Protein AF-A0A1X0JCL2-F1 (afdb_monomer)

Radius of gyration: 20.87 Å; Cα contacts (8 Å, |Δi|>4): 54; chains: 1; bounding box: 41×54×43 Å

Organism: NCBI:txid1578165

Foldseek 3Di:
DQFLDPVCVLCVQVVVVCVPDPHQPDPVSNVVSSVVSVVVSVVVDDDDPCVVCVVVSVVVFDDHRRDTDPDPPVVDPDPDPPDPPPDDD

Solvent-accessible surface area (backbone atoms only — not comparable to full-atom values): 5730 Å² total; per-residue (Å²): 89,65,54,54,57,68,63,61,68,72,44,42,65,47,56,49,52,58,66,73,46,98,62,56,98,40,73,69,50,38,52,53,48,53,51,51,43,48,62,61,48,56,82,71,63,74,82,70,95,55,64,84,54,48,61,47,34,74,73,67,45,46,28,60,87,47,40,79,50,93,57,91,67,81,76,58,77,75,81,64,92,84,64,80,81,78,82,78,133

Structure (mmCIF, N/CA/C/O backbone):
data_AF-A0A1X0JCL2-F1
#
_entry.id   AF-A0A1X0JCL2-F1
#
loop_
_atom_site.group_PDB
_atom_site.id
_atom_site.type_symbol
_atom_site.label_atom_id
_atom_site.label_alt_id
_atom_site.label_comp_id
_atom_site.label_asym_id
_atom_site.label_entity_id
_atom_site.label_seq_id
_atom_site.pdbx_PDB_ins_code
_atom_site.Cartn_x
_atom_site.Cartn_y
_atom_site.Cartn_z
_atom_site.occupancy
_atom_site.B_iso_or_equiv
_atom_site.auth_seq_id
_atom_site.auth_comp_id
_atom_site.auth_asym_id
_atom_site.auth_atom_id
_atom_site.pdbx_PDB_model_num
ATOM 1 N N . LEU A 1 1 ? -8.890 -2.322 13.954 1.00 75.62 1 LEU A N 1
ATOM 2 C CA . LEU A 1 1 ? -7.872 -1.652 13.106 1.00 75.62 1 LEU A CA 1
ATOM 3 C C . LEU A 1 1 ? -8.014 -0.144 13.266 1.00 75.62 1 LEU A C 1
ATOM 5 O O . LEU A 1 1 ? -9.142 0.313 13.310 1.00 75.62 1 LEU A O 1
ATOM 9 N N . ARG A 1 2 ? -6.922 0.632 13.367 1.00 74.88 2 ARG A N 1
ATOM 10 C CA . ARG A 1 2 ? -7.004 2.111 13.454 1.00 74.88 2 ARG A CA 1
ATOM 11 C C . ARG A 1 2 ? -7.113 2.819 12.096 1.00 74.88 2 ARG A C 1
ATOM 13 O O . ARG A 1 2 ? -7.352 4.016 12.075 1.00 74.88 2 ARG A O 1
ATOM 20 N N . THR A 1 3 ? -6.914 2.090 11.002 1.00 76.31 3 THR A N 1
ATOM 21 C CA . THR A 1 3 ? -6.963 2.588 9.623 1.00 76.31 3 THR A CA 1
ATOM 22 C C . THR A 1 3 ? -8.032 1.833 8.841 1.00 76.31 3 THR A C 1
ATOM 24 O O . THR A 1 3 ? -8.247 0.642 9.085 1.00 76.31 3 THR A O 1
ATOM 27 N N . THR A 1 4 ? -8.669 2.529 7.904 1.00 77.44 4 THR A N 1
ATOM 28 C CA . THR A 1 4 ? -9.585 1.981 6.894 1.00 77.44 4 THR A CA 1
ATOM 29 C C . THR A 1 4 ? -8.846 1.396 5.696 1.00 77.44 4 THR A C 1
ATOM 31 O O . THR A 1 4 ? -9.437 0.690 4.893 1.00 77.44 4 THR A O 1
ATOM 34 N N . ASN A 1 5 ? -7.543 1.656 5.576 1.00 77.94 5 ASN A N 1
ATOM 35 C CA . ASN A 1 5 ? -6.712 1.144 4.500 1.00 77.94 5 ASN A CA 1
ATOM 36 C C . ASN A 1 5 ? -5.363 0.642 5.057 1.00 77.94 5 ASN A C 1
ATOM 38 O O . ASN A 1 5 ? -4.385 1.394 5.119 1.00 77.94 5 ASN A O 1
ATOM 42 N N . PRO A 1 6 ? -5.287 -0.622 5.522 1.00 75.94 6 PRO A N 1
ATOM 43 C CA . PRO A 1 6 ? -4.065 -1.172 6.104 1.00 75.94 6 PRO A CA 1
ATOM 44 C C . PRO A 1 6 ? -2.930 -1.343 5.085 1.00 75.94 6 PRO A C 1
ATOM 46 O O . PRO A 1 6 ? -1.769 -1.303 5.490 1.00 75.94 6 PRO A O 1
ATOM 49 N N . ILE A 1 7 ? -3.236 -1.482 3.787 1.00 82.50 7 ILE A N 1
ATOM 50 C CA . ILE A 1 7 ? -2.216 -1.708 2.750 1.00 82.50 7 ILE A CA 1
ATOM 51 C C . ILE A 1 7 ? -1.430 -0.434 2.415 1.00 82.50 7 ILE A C 1
ATOM 53 O O . ILE A 1 7 ? -0.244 -0.494 2.100 1.00 82.50 7 ILE A O 1
ATOM 57 N N . GLU A 1 8 ? -2.035 0.748 2.533 1.00 79.75 8 GLU A N 1
ATOM 58 C CA . GLU A 1 8 ? -1.322 1.996 2.240 1.00 79.75 8 GLU A CA 1
ATOM 59 C C . GLU A 1 8 ? -0.129 2.222 3.168 1.00 79.75 8 GLU A C 1
ATOM 61 O O . GLU A 1 8 ? 0.941 2.631 2.715 1.00 79.75 8 GLU A O 1
ATOM 66 N N . SER A 1 9 ? -0.292 1.905 4.454 1.00 82.94 9 SER A N 1
ATOM 67 C CA . SER A 1 9 ? 0.773 2.056 5.444 1.00 82.94 9 SER A CA 1
ATOM 68 C C . S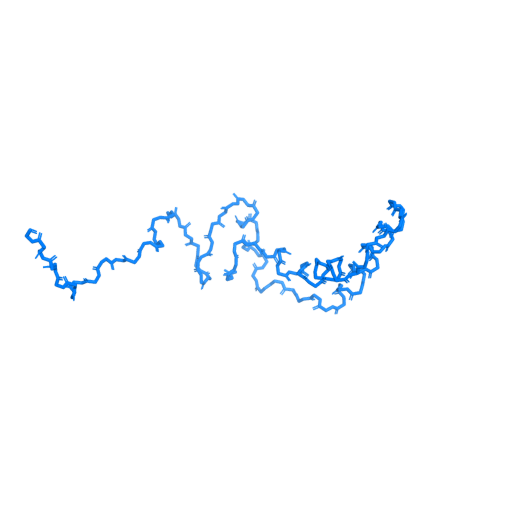ER A 1 9 ? 1.892 1.027 5.246 1.00 82.94 9 SER A C 1
ATOM 70 O O . SER A 1 9 ? 3.066 1.385 5.345 1.00 82.94 9 SER A O 1
ATOM 72 N N . THR A 1 10 ? 1.570 -0.224 4.893 1.00 83.94 10 THR A N 1
ATOM 73 C CA . THR A 1 10 ? 2.580 -1.281 4.688 1.00 83.94 10 THR A CA 1
ATOM 74 C C . THR A 1 10 ? 3.417 -1.066 3.427 1.00 83.94 10 THR A C 1
ATOM 76 O O . THR A 1 10 ? 4.611 -1.372 3.425 1.00 83.94 10 THR A O 1
ATOM 79 N N . PHE A 1 11 ? 2.824 -0.501 2.371 1.00 88.94 11 PHE A N 1
ATOM 80 C CA . PHE A 1 11 ? 3.513 -0.189 1.112 1.00 88.94 11 PHE A CA 1
ATOM 81 C C . PHE A 1 11 ? 4.084 1.238 1.049 1.00 88.94 11 PHE A C 1
ATOM 83 O O . PHE A 1 11 ? 4.692 1.613 0.042 1.00 88.94 11 PHE A O 1
ATOM 90 N N . ALA A 1 12 ? 3.947 2.039 2.111 1.00 89.94 12 ALA A N 1
ATOM 91 C CA . ALA A 1 12 ? 4.418 3.425 2.143 1.00 89.94 12 ALA A CA 1
ATOM 92 C C . ALA A 1 12 ? 5.923 3.551 1.847 1.00 89.94 12 ALA A C 1
ATOM 94 O O . ALA A 1 12 ? 6.344 4.447 1.114 1.00 89.94 12 ALA A O 1
ATOM 95 N N . THR A 1 13 ? 6.740 2.628 2.359 1.00 89.44 13 THR A N 1
ATOM 96 C CA . THR A 1 13 ? 8.195 2.608 2.132 1.00 89.44 13 THR A CA 1
ATOM 97 C C . THR A 1 13 ? 8.557 2.303 0.680 1.00 89.44 13 THR A C 1
ATOM 99 O O . THR A 1 13 ? 9.469 2.928 0.137 1.00 89.44 13 THR A O 1
ATOM 102 N N . VAL A 1 14 ? 7.824 1.395 0.030 1.00 92.19 14 VAL A N 1
ATOM 103 C CA . VAL A 1 14 ? 7.997 1.072 -1.394 1.00 92.19 14 VAL A CA 1
ATOM 104 C C . VAL A 1 14 ? 7.648 2.293 -2.244 1.00 92.19 14 VAL A C 1
ATOM 106 O O . VAL A 1 14 ? 8.484 2.737 -3.028 1.00 92.19 14 VAL A O 1
ATOM 109 N N . ARG A 1 15 ? 6.476 2.906 -2.009 1.00 91.31 15 ARG A N 1
ATOM 110 C CA . ARG A 1 15 ? 6.027 4.135 -2.698 1.00 91.31 15 ARG A CA 1
ATOM 111 C C . ARG A 1 15 ? 7.010 5.295 -2.529 1.00 91.31 15 ARG A C 1
ATOM 113 O O . ARG A 1 15 ? 7.281 6.031 -3.478 1.00 91.31 15 ARG A O 1
ATOM 120 N N . LEU A 1 16 ? 7.543 5.472 -1.320 1.00 92.38 16 LEU A N 1
ATOM 121 C 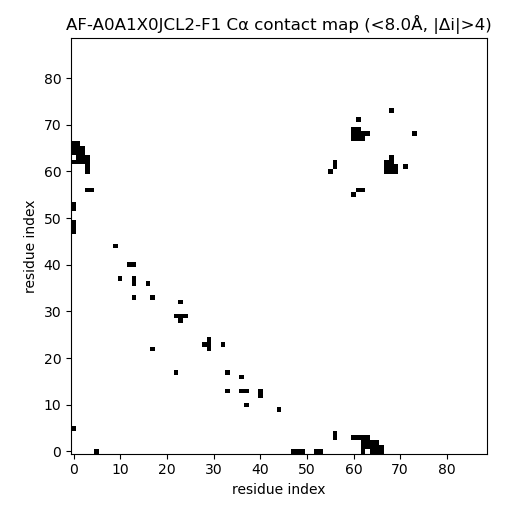CA . LEU A 1 16 ? 8.545 6.497 -1.041 1.00 92.38 16 LEU A CA 1
ATOM 122 C C . LEU A 1 16 ? 9.805 6.268 -1.877 1.00 92.38 16 LEU A C 1
ATOM 124 O O . LEU A 1 16 ? 10.281 7.196 -2.528 1.00 92.38 16 LEU A O 1
ATOM 128 N N . ARG A 1 17 ? 10.335 5.041 -1.884 1.00 90.56 17 ARG A N 1
ATOM 129 C CA . ARG A 1 17 ? 11.576 4.726 -2.601 1.00 90.56 1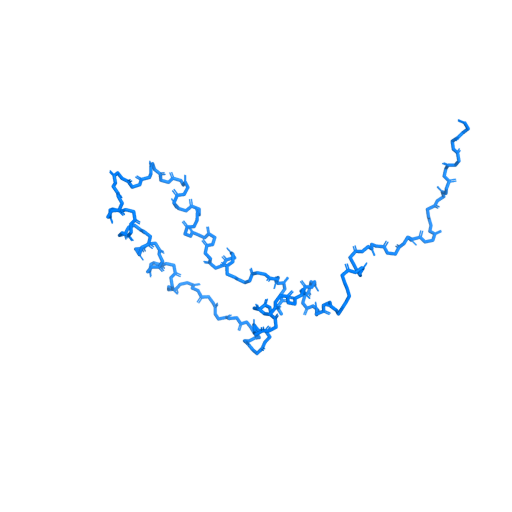7 ARG A CA 1
ATOM 130 C C . ARG A 1 17 ? 11.416 4.839 -4.110 1.00 90.56 17 ARG A C 1
ATOM 132 O O . ARG A 1 17 ? 12.292 5.418 -4.740 1.00 90.56 17 ARG A O 1
ATOM 139 N N . THR A 1 18 ? 10.290 4.407 -4.675 1.00 90.88 18 THR A N 1
ATOM 140 C CA . THR A 1 18 ? 10.018 4.608 -6.107 1.00 90.88 18 THR A CA 1
ATOM 141 C C . THR A 1 18 ? 9.962 6.089 -6.483 1.00 90.88 18 THR A C 1
ATOM 143 O O . THR A 1 18 ? 10.440 6.460 -7.549 1.00 90.88 18 THR A O 1
ATOM 146 N N . ARG A 1 19 ? 9.430 6.951 -5.602 1.00 89.75 19 ARG A N 1
ATOM 147 C CA . ARG A 1 19 ? 9.337 8.402 -5.837 1.00 89.75 19 ARG A CA 1
ATOM 148 C C . ARG A 1 19 ? 10.689 9.119 -5.750 1.00 89.75 19 ARG A C 1
ATOM 150 O O . ARG A 1 19 ? 10.892 10.095 -6.458 1.00 89.75 19 ARG A O 1
ATOM 157 N N . VAL A 1 20 ? 11.580 8.682 -4.857 1.00 89.88 20 VAL A N 1
ATOM 158 C CA . VAL A 1 20 ? 12.890 9.329 -4.633 1.00 89.88 20 VAL A CA 1
ATOM 159 C C . VAL A 1 20 ? 13.925 8.910 -5.684 1.00 89.88 20 VAL A C 1
ATOM 161 O O . VAL A 1 20 ? 14.857 9.658 -5.971 1.00 89.88 20 VAL A O 1
ATOM 164 N N . THR A 1 21 ? 13.783 7.727 -6.284 1.00 86.44 21 THR A N 1
ATOM 165 C CA . THR A 1 21 ? 14.660 7.299 -7.383 1.00 86.44 21 THR A CA 1
ATOM 166 C C . THR A 1 21 ? 14.356 8.049 -8.681 1.00 86.44 21 THR A C 1
ATOM 168 O O . THR A 1 21 ? 13.204 8.372 -8.946 1.00 86.44 21 THR A O 1
ATOM 171 N N . LYS A 1 22 ? 15.357 8.211 -9.561 1.00 86.06 22 LYS A N 1
ATOM 172 C CA . LYS A 1 22 ? 15.190 8.750 -10.933 1.00 86.06 22 LYS A CA 1
ATOM 173 C C . LYS A 1 22 ? 14.255 7.929 -11.843 1.00 86.06 22 LYS A C 1
ATOM 175 O O . LYS A 1 22 ? 13.985 8.341 -12.964 1.00 86.06 22 LYS A O 1
ATOM 180 N N . GLY A 1 23 ? 13.759 6.792 -11.365 1.00 85.12 23 GLY A N 1
ATOM 181 C CA . GLY A 1 23 ? 12.862 5.911 -12.092 1.00 85.12 23 GLY A CA 1
ATOM 182 C C . GLY A 1 23 ? 13.596 4.798 -12.847 1.00 85.12 23 GLY A C 1
ATOM 183 O O . GLY A 1 23 ? 14.806 4.869 -13.078 1.00 85.12 23 GLY A O 1
ATOM 184 N N . PRO A 1 24 ? 12.877 3.724 -13.197 1.00 84.19 24 PRO A N 1
ATOM 185 C CA . PRO A 1 24 ? 13.438 2.611 -13.940 1.00 84.19 24 PRO A CA 1
ATOM 186 C C . PRO A 1 24 ? 13.503 2.947 -15.435 1.00 84.19 24 PRO A C 1
ATOM 188 O O . PRO A 1 24 ? 12.480 3.203 -16.061 1.00 84.19 24 PRO A O 1
ATOM 191 N N . GLY A 1 25 ? 14.698 2.900 -16.031 1.00 90.31 25 GLY A N 1
ATOM 192 C CA . GLY A 1 25 ? 14.919 3.207 -17.455 1.00 90.31 25 GLY A CA 1
ATOM 193 C C . GLY A 1 25 ? 14.243 2.253 -18.456 1.00 90.31 25 GLY A C 1
ATOM 194 O O . GLY A 1 25 ? 14.410 2.411 -19.659 1.00 90.31 25 GLY A O 1
ATOM 195 N N . SER A 1 26 ? 13.499 1.249 -17.983 1.00 94.62 26 SER A N 1
ATOM 196 C CA . SER A 1 26 ? 12.661 0.365 -18.795 1.00 94.62 26 SER A CA 1
ATOM 197 C C . SER A 1 26 ? 11.560 -0.278 -17.946 1.00 94.62 26 SER A C 1
ATOM 199 O O . SER A 1 26 ? 11.649 -0.338 -16.716 1.00 94.62 26 SER A O 1
ATOM 201 N N . ARG A 1 27 ? 10.528 -0.834 -18.595 1.00 93.44 27 ARG A N 1
ATOM 202 C CA . ARG A 1 27 ? 9.450 -1.567 -17.906 1.00 93.44 27 ARG A CA 1
ATOM 203 C C . ARG A 1 27 ? 9.972 -2.781 -17.131 1.00 93.44 27 ARG A C 1
ATOM 205 O O . ARG A 1 27 ? 9.564 -2.996 -15.992 1.00 93.44 27 ARG A O 1
ATOM 212 N N . ALA A 1 28 ? 10.882 -3.550 -17.730 1.00 96.44 28 ALA A N 1
ATOM 213 C CA . ALA A 1 28 ? 11.485 -4.719 -17.089 1.00 96.44 28 ALA A CA 1
ATOM 214 C C . ALA A 1 28 ? 12.298 -4.317 -15.847 1.00 96.44 28 ALA A C 1
ATOM 216 O O . ALA A 1 28 ? 12.136 -4.915 -14.783 1.00 96.44 28 ALA A O 1
ATOM 217 N N . ALA A 1 29 ? 13.091 -3.242 -15.948 1.00 93.94 29 ALA A N 1
ATOM 218 C CA . ALA A 1 29 ? 13.817 -2.689 -14.807 1.00 93.94 29 ALA A CA 1
ATOM 219 C C . ALA A 1 29 ? 12.862 -2.205 -13.704 1.00 93.94 29 ALA A C 1
ATOM 221 O O . ALA A 1 29 ? 13.151 -2.372 -12.522 1.00 93.94 29 ALA A O 1
ATOM 222 N N . GLY A 1 30 ? 11.701 -1.658 -14.074 1.00 93.94 30 GLY A N 1
ATOM 223 C CA . GLY A 1 30 ? 10.682 -1.218 -13.122 1.00 93.94 30 GLY A CA 1
ATOM 224 C C . GLY A 1 30 ? 10.049 -2.368 -12.356 1.00 93.94 30 GLY A C 1
ATOM 225 O O . GLY A 1 30 ? 9.905 -2.283 -11.138 1.00 93.94 30 GLY A O 1
ATOM 226 N N . MET A 1 31 ? 9.738 -3.469 -13.041 1.00 95.44 31 MET A N 1
ATOM 227 C CA . MET A 1 31 ? 9.239 -4.679 -12.386 1.00 95.44 31 MET A CA 1
ATOM 228 C C . MET A 1 31 ? 10.286 -5.287 -11.449 1.00 95.44 31 MET A C 1
ATOM 230 O O . MET A 1 31 ? 9.965 -5.594 -10.302 1.00 95.44 31 MET A O 1
ATOM 234 N N . ALA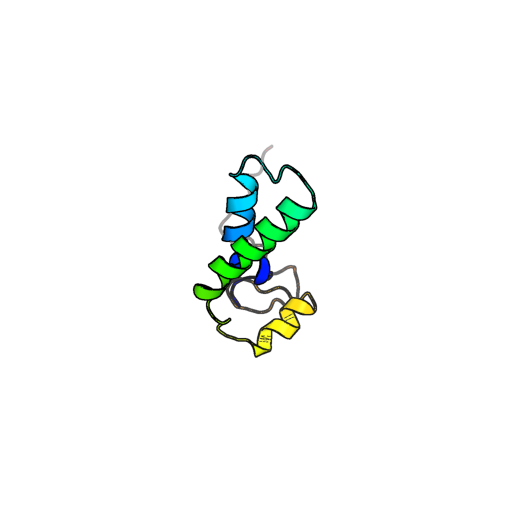 A 1 32 ? 11.542 -5.387 -11.891 1.00 95.69 32 ALA A N 1
ATOM 235 C CA . ALA A 1 32 ? 12.634 -5.871 -11.050 1.00 95.69 32 ALA A CA 1
ATOM 236 C C . ALA A 1 32 ? 12.851 -4.971 -9.818 1.00 95.69 32 ALA A C 1
ATOM 238 O O . ALA A 1 32 ? 13.010 -5.471 -8.704 1.00 95.69 32 ALA A O 1
ATOM 239 N N . MET A 1 33 ? 12.792 -3.647 -9.992 1.00 94.88 33 MET A N 1
ATOM 240 C CA . MET A 1 33 ? 12.893 -2.681 -8.896 1.00 94.88 33 MET A CA 1
ATOM 241 C C . MET A 1 33 ? 11.742 -2.842 -7.897 1.00 94.88 33 MET A C 1
ATOM 243 O O . MET A 1 33 ? 11.993 -2.930 -6.697 1.00 94.88 33 MET A O 1
ATOM 247 N N . ALA A 1 34 ? 10.493 -2.909 -8.367 1.00 93.06 34 ALA A N 1
ATOM 248 C CA . ALA A 1 34 ? 9.332 -3.105 -7.501 1.00 93.06 34 ALA A CA 1
ATOM 249 C C . ALA A 1 34 ? 9.440 -4.419 -6.714 1.00 93.06 34 ALA A C 1
ATOM 251 O O . ALA A 1 34 ? 9.254 -4.413 -5.497 1.00 93.06 34 ALA A O 1
ATOM 252 N N . TYR A 1 35 ? 9.827 -5.510 -7.384 1.00 94.75 35 TYR A N 1
ATOM 253 C CA . TYR A 1 35 ? 10.068 -6.801 -6.746 1.00 94.75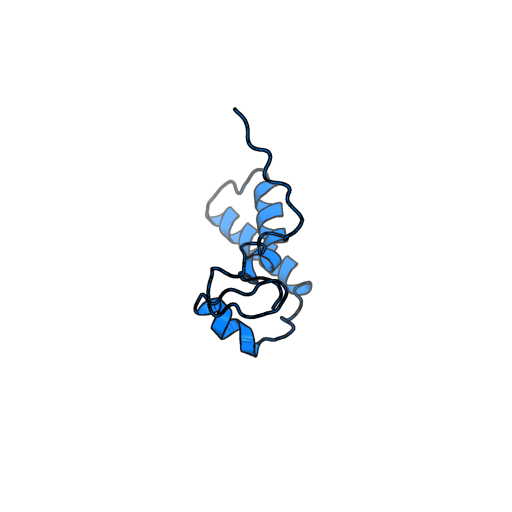 35 TYR A CA 1
ATOM 254 C C . TYR A 1 35 ? 11.103 -6.680 -5.624 1.00 94.75 35 TYR A C 1
ATOM 256 O O . TYR A 1 35 ? 10.817 -7.050 -4.490 1.00 94.75 35 TYR A O 1
ATOM 264 N N . LYS A 1 36 ? 12.270 -6.083 -5.894 1.00 95.06 36 LYS A N 1
ATOM 265 C CA . LYS A 1 36 ? 13.336 -5.947 -4.889 1.00 95.06 36 LYS A CA 1
ATOM 266 C C . LYS A 1 36 ? 12.968 -5.024 -3.730 1.00 95.06 36 LYS A C 1
ATOM 268 O O . LYS A 1 36 ? 13.344 -5.289 -2.590 1.00 95.06 36 LYS A O 1
ATOM 273 N N . LEU A 1 37 ? 12.204 -3.965 -3.983 1.00 94.19 37 LEU A N 1
ATOM 274 C CA . LEU A 1 37 ? 11.713 -3.083 -2.923 1.00 94.19 37 LEU A CA 1
ATOM 275 C C . LEU A 1 37 ? 10.705 -3.789 -2.009 1.00 94.19 37 LEU A C 1
ATOM 277 O O . LEU A 1 37 ? 10.775 -3.621 -0.791 1.00 94.19 37 LEU A O 1
ATOM 281 N N . ILE A 1 38 ? 9.799 -4.584 -2.580 1.00 94.25 38 ILE A N 1
ATOM 282 C CA . ILE A 1 38 ? 8.833 -5.385 -1.819 1.00 94.25 38 ILE A CA 1
ATOM 283 C C . ILE A 1 38 ? 9.557 -6.503 -1.060 1.00 94.25 38 ILE A C 1
ATOM 285 O O . ILE A 1 38 ? 9.315 -6.682 0.132 1.00 94.25 38 ILE A O 1
ATOM 289 N N . GLU A 1 39 ? 10.498 -7.189 -1.711 1.00 95.00 39 GLU A N 1
ATOM 290 C CA . GLU A 1 39 ? 11.313 -8.249 -1.115 1.00 95.00 39 GLU A CA 1
ATOM 291 C C . GLU A 1 39 ? 12.100 -7.739 0.099 1.00 95.00 39 GLU A C 1
ATOM 293 O O . GLU A 1 39 ? 12.151 -8.411 1.125 1.00 95.00 39 GLU A O 1
ATOM 298 N N . ALA A 1 40 ? 12.662 -6.531 0.033 1.00 92.50 40 ALA A N 1
ATOM 299 C CA . ALA A 1 40 ? 13.325 -5.914 1.177 1.00 92.50 40 ALA A CA 1
ATOM 300 C C . ALA A 1 40 ? 12.330 -5.498 2.277 1.00 92.50 40 ALA A C 1
ATOM 302 O O . ALA A 1 40 ? 12.594 -5.695 3.467 1.00 92.50 40 ALA A O 1
ATOM 303 N N . ALA A 1 41 ? 11.185 -4.920 1.897 1.00 91.31 41 ALA A N 1
ATOM 304 C CA . ALA A 1 41 ? 10.173 -4.443 2.837 1.00 91.31 41 ALA A CA 1
ATOM 305 C C . ALA A 1 41 ? 9.517 -5.577 3.640 1.00 91.31 41 ALA A C 1
ATOM 307 O O . ALA A 1 41 ? 9.219 -5.372 4.819 1.00 91.31 41 ALA A O 1
ATOM 308 N N . GLN A 1 42 ? 9.351 -6.765 3.043 1.00 92.00 42 GLN A N 1
ATOM 309 C CA . GLN A 1 42 ? 8.656 -7.900 3.663 1.00 92.00 42 GLN A CA 1
ATOM 310 C C . GLN A 1 42 ? 9.242 -8.278 5.032 1.00 92.00 42 GLN A C 1
ATOM 312 O O . GLN A 1 42 ? 8.501 -8.556 5.969 1.00 92.00 42 GLN A O 1
ATOM 317 N N . SER A 1 43 ? 10.572 -8.203 5.171 1.00 90.25 43 SER A N 1
ATOM 318 C CA . SER A 1 43 ? 11.306 -8.548 6.398 1.00 90.25 43 SER A CA 1
ATOM 319 C C . SER A 1 43 ? 10.921 -7.685 7.605 1.00 90.25 43 SER A C 1
ATOM 321 O O . SER A 1 43 ? 11.157 -8.067 8.748 1.00 90.25 43 SER A O 1
ATOM 323 N N . ARG A 1 44 ? 10.334 -6.509 7.359 1.00 88.19 44 ARG A N 1
ATOM 324 C CA . ARG A 1 44 ? 9.967 -5.520 8.380 1.00 88.19 44 ARG A CA 1
ATOM 325 C C . ARG A 1 44 ? 8.459 -5.394 8.560 1.00 88.19 44 ARG A C 1
ATOM 327 O O . ARG A 1 44 ? 8.019 -4.598 9.391 1.00 88.19 44 ARG A O 1
ATOM 334 N N . TRP A 1 45 ? 7.657 -6.107 7.771 1.00 90.25 45 TRP A N 1
ATOM 335 C CA . TRP A 1 45 ? 6.210 -6.042 7.895 1.00 90.25 45 TRP A CA 1
ATOM 336 C C . TRP A 1 45 ? 5.756 -6.684 9.199 1.00 90.25 45 TRP A C 1
ATOM 338 O O . TRP A 1 45 ? 6.113 -7.807 9.540 1.00 90.25 45 TRP A O 1
ATOM 348 N N . ARG A 1 46 ? 4.935 -5.938 9.933 1.00 88.00 46 ARG A N 1
ATOM 349 C CA . ARG A 1 46 ? 4.290 -6.412 11.149 1.00 88.00 46 ARG A CA 1
ATOM 350 C C . ARG A 1 46 ? 2.935 -7.015 10.793 1.00 88.00 46 ARG A C 1
ATOM 352 O O . ARG A 1 46 ? 2.188 -6.435 10.006 1.00 88.00 46 ARG A O 1
ATOM 359 N N . ALA A 1 47 ? 2.592 -8.126 11.437 1.00 87.69 47 ALA A N 1
ATOM 360 C CA . ALA A 1 47 ? 1.249 -8.686 11.371 1.00 87.69 47 ALA A CA 1
ATOM 361 C C . ALA A 1 47 ? 0.183 -7.677 11.843 1.00 87.69 47 ALA A C 1
ATOM 363 O O . ALA A 1 47 ? 0.403 -6.865 12.750 1.00 87.69 47 ALA A O 1
ATOM 364 N N . VAL A 1 48 ? -1.000 -7.748 11.233 1.00 86.88 48 VAL A N 1
ATOM 365 C CA . VAL A 1 48 ? -2.150 -6.938 11.643 1.00 86.88 48 VAL A CA 1
ATOM 366 C C . VAL A 1 48 ? -2.652 -7.437 12.997 1.00 86.88 48 VAL A C 1
ATOM 368 O O . VAL A 1 48 ? -2.898 -8.623 13.166 1.00 86.88 48 VAL A O 1
ATOM 371 N N . ASN A 1 49 ? -2.855 -6.525 13.952 1.00 86.25 49 ASN A N 1
ATOM 372 C CA . ASN A 1 49 ? -3.236 -6.880 15.329 1.00 86.25 49 ASN A CA 1
ATOM 373 C C . ASN A 1 49 ? -4.607 -7.585 15.457 1.00 86.25 49 ASN A C 1
ATOM 375 O O . ASN A 1 49 ? -4.863 -8.218 16.470 1.00 86.25 49 ASN A O 1
ATOM 379 N N . ALA A 1 50 ? -5.508 -7.430 14.483 1.00 87.62 50 ALA A N 1
ATOM 380 C CA . ALA A 1 50 ? -6.853 -8.017 14.495 1.00 87.62 50 ALA A CA 1
ATOM 381 C C . ALA A 1 50 ? -7.218 -8.521 13.085 1.00 87.62 50 ALA A C 1
ATOM 383 O O . ALA A 1 50 ? -7.952 -7.835 12.364 1.00 87.62 50 ALA A O 1
ATOM 384 N N . PRO A 1 51 ? -6.653 -9.661 12.648 1.00 87.88 51 PRO A N 1
ATOM 385 C CA . PRO A 1 51 ? -6.803 -10.163 11.281 1.00 87.88 51 PRO A CA 1
ATOM 386 C C . PRO A 1 51 ? -8.262 -10.468 10.906 1.00 87.88 51 PRO A C 1
ATOM 388 O O . PRO A 1 51 ? -8.659 -10.221 9.771 1.00 87.88 51 PRO A O 1
ATOM 391 N N . GLN A 1 52 ? -9.093 -10.893 11.860 1.00 88.06 52 GLN A N 1
ATOM 392 C CA . GLN A 1 52 ? -10.518 -11.172 11.654 1.00 88.06 52 GLN A CA 1
ATOM 393 C C . GLN A 1 52 ? -11.321 -9.951 11.169 1.00 88.06 52 GLN A C 1
ATOM 395 O O . GLN A 1 52 ? -12.314 -10.097 10.465 1.00 88.06 52 GLN A O 1
ATOM 400 N N . LEU A 1 53 ? -10.870 -8.734 11.492 1.00 88.50 53 LEU A N 1
ATOM 401 C CA . LEU A 1 53 ? -11.536 -7.493 11.082 1.00 88.50 53 LEU A CA 1
ATOM 402 C C . LEU A 1 53 ? -11.114 -7.025 9.679 1.00 88.50 53 LEU A C 1
ATOM 404 O O . LEU A 1 53 ? -11.739 -6.126 9.120 1.00 88.50 53 LEU A O 1
ATOM 408 N N . VAL A 1 54 ? -10.067 -7.612 9.089 1.00 87.81 54 VAL A N 1
ATOM 409 C CA . VAL A 1 54 ? -9.565 -7.216 7.760 1.00 87.81 54 VAL A CA 1
ATOM 410 C C . VAL A 1 54 ? -10.590 -7.519 6.666 1.00 87.81 54 VAL A C 1
ATOM 412 O O . VAL A 1 54 ? -10.686 -6.765 5.700 1.00 87.81 54 VAL A O 1
ATOM 415 N N . ALA A 1 55 ? -11.402 -8.565 6.833 1.00 88.62 55 ALA A N 1
ATOM 416 C CA . ALA A 1 55 ? -12.487 -8.878 5.906 1.00 88.62 55 ALA A CA 1
ATOM 417 C C . ALA A 1 55 ? -13.513 -7.735 5.809 1.00 88.62 55 ALA A C 1
ATOM 419 O O . ALA A 1 55 ? -13.922 -7.382 4.706 1.00 88.62 55 ALA A O 1
ATOM 420 N N . LEU A 1 56 ? -13.855 -7.103 6.939 1.00 88.19 56 LEU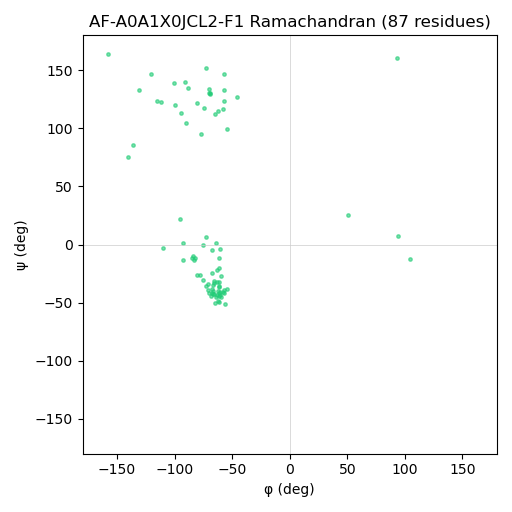 A N 1
ATOM 421 C CA . LEU A 1 56 ? -14.770 -5.956 6.983 1.00 88.19 56 LEU A CA 1
ATOM 422 C C . LEU A 1 56 ? -14.168 -4.738 6.281 1.00 88.19 56 LEU A C 1
ATOM 424 O O . LEU A 1 56 ? -14.839 -4.077 5.497 1.00 88.19 56 LEU A O 1
ATOM 428 N N . VAL A 1 57 ? -12.878 -4.485 6.506 1.00 87.44 57 VAL A N 1
ATOM 429 C CA . VAL A 1 57 ? -12.157 -3.405 5.821 1.00 87.44 57 VAL A CA 1
ATOM 430 C C . VAL A 1 57 ? -12.143 -3.628 4.307 1.00 87.44 57 VAL A C 1
ATOM 432 O O . VAL A 1 57 ? -12.424 -2.711 3.541 1.00 87.44 57 VAL A O 1
ATOM 435 N N . ARG A 1 58 ? -11.877 -4.862 3.861 1.00 86.06 58 ARG A N 1
ATOM 436 C CA . ARG A 1 58 ? -11.921 -5.235 2.439 1.00 86.06 58 ARG A CA 1
ATOM 437 C C . ARG A 1 58 ? -13.326 -5.093 1.842 1.00 86.06 58 ARG A C 1
ATOM 439 O O . ARG A 1 58 ? -13.437 -4.773 0.665 1.00 86.06 58 ARG A O 1
ATOM 446 N N . ALA A 1 59 ? -14.373 -5.311 2.636 1.00 88.38 59 ALA A N 1
ATOM 447 C CA . ALA A 1 59 ? -15.761 -5.084 2.238 1.00 88.38 59 ALA A CA 1
ATOM 448 C C . ALA A 1 59 ? -16.157 -3.591 2.202 1.00 88.38 59 ALA A C 1
ATOM 450 O O . ALA A 1 59 ? -17.292 -3.278 1.857 1.00 88.38 59 ALA A O 1
ATOM 451 N N . GLY A 1 60 ? -15.241 -2.671 2.534 1.00 85.69 60 GLY A N 1
ATOM 452 C CA . GLY A 1 60 ? -15.468 -1.224 2.489 1.00 85.69 60 GLY A CA 1
ATOM 453 C C . GLY A 1 60 ? -15.920 -0.608 3.814 1.00 85.69 60 GLY A C 1
ATOM 454 O O . GLY A 1 60 ? -16.256 0.574 3.850 1.00 85.69 60 GLY A O 1
ATOM 455 N N . ALA A 1 61 ? -15.920 -1.369 4.910 1.00 87.25 61 ALA A N 1
ATOM 456 C CA . ALA A 1 61 ? -16.336 -0.853 6.204 1.00 87.25 61 ALA A CA 1
ATOM 457 C C . ALA A 1 61 ? -15.326 0.162 6.769 1.00 87.25 61 ALA A C 1
ATOM 459 O O . ALA A 1 61 ? -14.111 -0.071 6.774 1.00 87.25 61 ALA A O 1
ATOM 460 N N . LEU A 1 62 ? -15.831 1.290 7.276 1.00 85.19 62 LEU A N 1
ATOM 461 C CA . LEU A 1 62 ? -15.003 2.371 7.800 1.00 85.19 62 LEU A CA 1
ATOM 462 C C . LEU A 1 62 ? -14.701 2.157 9.285 1.00 85.19 62 LEU A C 1
ATOM 464 O O . LEU A 1 62 ? -15.575 1.870 10.093 1.00 85.19 62 LEU A O 1
ATOM 468 N N . PHE A 1 63 ? -13.438 2.345 9.647 1.00 84.69 63 PHE A N 1
ATOM 469 C CA . PHE A 1 63 ? -12.955 2.333 11.021 1.00 84.69 63 PHE A CA 1
ATOM 470 C C . PHE A 1 63 ? -12.425 3.714 11.398 1.00 84.69 63 PHE A C 1
ATOM 472 O O . PHE A 1 63 ? -11.478 4.201 10.779 1.00 84.69 63 PHE A O 1
ATOM 479 N N . HIS A 1 64 ? -12.960 4.313 12.461 1.00 83.69 64 HIS A N 1
ATOM 480 C CA . HIS A 1 64 ? -12.431 5.547 13.039 1.00 83.69 64 HIS A CA 1
ATOM 481 C C . HIS A 1 64 ? -11.828 5.265 14.416 1.00 83.69 64 HIS A C 1
ATOM 483 O O . HIS A 1 64 ? -12.480 4.715 15.304 1.00 83.69 64 HIS A O 1
ATOM 489 N N . LYS A 1 65 ? -10.539 5.587 14.596 1.00 81.56 65 LYS A N 1
ATOM 490 C CA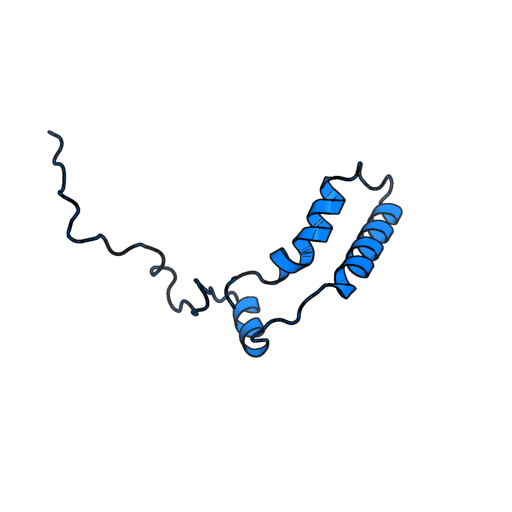 . LYS A 1 65 ? -9.787 5.385 15.856 1.00 81.56 65 LYS A CA 1
ATOM 491 C C . LYS A 1 65 ? -9.882 3.966 16.452 1.00 81.56 65 LYS A C 1
ATOM 493 O O . LYS A 1 65 ? -9.667 3.781 17.645 1.00 81.56 65 LYS A O 1
ATOM 498 N N . GLY A 1 66 ? -10.133 2.943 15.632 1.00 80.44 66 GLY A N 1
ATOM 499 C CA . GLY A 1 66 ? -10.260 1.557 16.101 1.00 80.44 66 GLY A CA 1
ATOM 500 C C . GLY A 1 66 ? -11.685 1.017 16.169 1.00 80.44 66 GLY A C 1
ATOM 501 O O . GLY A 1 66 ? -11.828 -0.198 16.291 1.00 80.44 66 GLY A O 1
ATOM 502 N N . LYS A 1 67 ? -12.704 1.875 16.064 1.00 83.50 67 LYS A N 1
ATOM 503 C CA . LYS A 1 67 ? -14.122 1.503 16.127 1.00 83.50 67 LYS A CA 1
ATOM 504 C C . LYS A 1 67 ? -14.719 1.424 14.726 1.00 83.50 67 LYS A C 1
ATOM 506 O O . LYS A 1 67 ? -14.394 2.259 13.887 1.00 83.50 67 LYS A O 1
ATOM 511 N N . LEU A 1 68 ? -15.550 0.412 14.493 1.00 83.19 68 LEU A N 1
ATOM 512 C CA . LEU A 1 68 ? -16.338 0.276 13.271 1.00 83.19 68 LEU A CA 1
ATOM 513 C C . LEU A 1 68 ? -17.416 1.366 13.258 1.00 83.19 68 LEU A C 1
ATOM 515 O O . LEU A 1 68 ? -18.104 1.541 14.260 1.00 83.19 68 LEU A O 1
ATOM 519 N N . LEU A 1 69 ? -17.531 2.095 12.151 1.00 81.88 69 LEU A N 1
ATOM 520 C CA . LEU A 1 69 ? -18.611 3.048 11.924 1.00 81.88 69 LEU A CA 1
ATOM 521 C C . LEU A 1 69 ? -19.726 2.349 11.151 1.00 81.88 69 LEU A C 1
ATOM 523 O O . LEU A 1 69 ? -19.538 1.980 9.992 1.00 81.88 69 LEU A O 1
ATOM 527 N N . GLU A 1 70 ? -20.880 2.177 11.792 1.00 74.38 70 GLU A N 1
ATOM 528 C CA . GLU A 1 70 ? -22.083 1.647 11.140 1.00 74.38 70 GLU A CA 1
ATOM 529 C C . GLU A 1 70 ? -22.779 2.719 10.283 1.00 74.38 70 GLU A C 1
ATOM 531 O O . GLU A 1 70 ? -23.419 2.386 9.285 1.00 74.38 70 GLU A O 1
ATOM 536 N N . ARG A 1 71 ? -22.600 4.013 10.611 1.00 68.88 71 ARG A N 1
ATOM 537 C CA . ARG A 1 71 ? -23.103 5.152 9.831 1.00 68.88 71 ARG A CA 1
ATOM 538 C C . ARG A 1 71 ? -22.001 6.207 9.589 1.00 68.88 71 ARG A C 1
ATOM 540 O O . ARG A 1 71 ? -21.333 6.611 10.534 1.00 68.88 71 ARG A O 1
ATOM 547 N N . PRO A 1 72 ? -21.814 6.724 8.358 1.00 61.78 72 PRO A N 1
ATOM 548 C CA . PRO A 1 72 ? -20.754 7.700 8.045 1.00 61.78 72 PRO A CA 1
ATOM 549 C C . PRO A 1 72 ? -20.889 9.105 8.670 1.00 61.78 72 PRO A C 1
ATOM 551 O O . PRO A 1 72 ? -19.998 9.924 8.471 1.00 61.78 72 PRO A O 1
ATOM 554 N N . VAL A 1 73 ? -21.983 9.418 9.377 1.00 58.38 73 VAL A N 1
ATOM 555 C CA . VAL A 1 73 ? -22.255 10.763 9.939 1.00 58.38 73 VAL A CA 1
ATOM 556 C C . VAL A 1 73 ? -21.568 11.032 11.281 1.00 58.38 73 VAL A C 1
ATOM 558 O O . VAL A 1 73 ? -21.433 12.192 11.659 1.00 58.38 73 VAL A O 1
ATOM 561 N N . ASP A 1 74 ? -21.045 10.001 11.949 1.00 56.66 74 ASP A N 1
ATOM 562 C CA . ASP A 1 74 ? -20.417 10.100 13.282 1.00 56.66 74 ASP A CA 1
ATOM 563 C C . ASP A 1 74 ? -19.029 10.784 13.269 1.00 56.66 74 ASP A C 1
ATOM 565 O O . ASP A 1 74 ? -18.305 10.797 14.266 1.00 56.66 74 ASP A O 1
ATOM 569 N N . ILE A 1 75 ? -18.616 11.320 12.116 1.00 58.94 75 ILE A N 1
ATOM 570 C CA . ILE A 1 75 ? -17.382 12.099 11.931 1.00 58.94 75 ILE A CA 1
ATOM 571 C C . ILE A 1 75 ? -17.658 13.604 12.101 1.00 58.94 75 ILE A C 1
ATOM 573 O O . ILE A 1 75 ? -16.715 14.385 12.235 1.00 58.94 75 ILE A O 1
ATOM 577 N N . THR A 1 76 ? -18.931 14.015 12.107 1.00 56.38 76 THR A N 1
ATOM 578 C CA . THR A 1 76 ? -19.322 15.392 12.417 1.00 56.38 76 THR A CA 1
ATOM 579 C C . THR A 1 7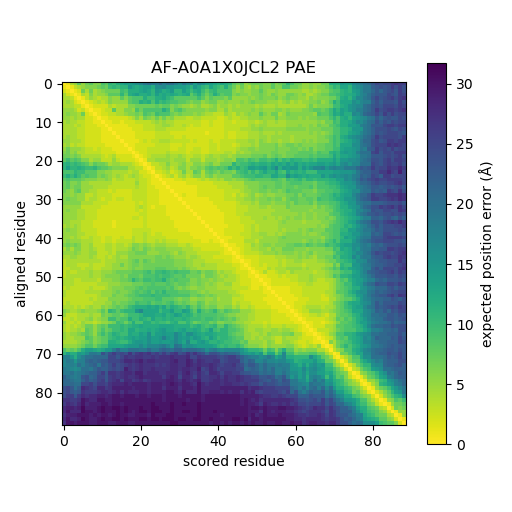6 ? -19.174 15.588 13.923 1.00 56.38 76 THR A C 1
ATOM 581 O O . THR A 1 76 ? -19.843 14.881 14.676 1.00 56.38 76 THR A O 1
ATOM 584 N N . PRO A 1 77 ? -18.294 16.487 14.401 1.00 59.22 77 PRO A N 1
ATOM 585 C CA . PRO A 1 77 ? -18.312 16.847 15.809 1.00 59.22 7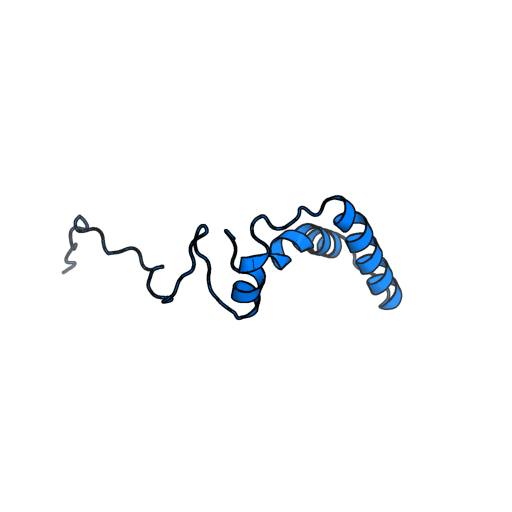7 PRO A CA 1
ATOM 586 C C . PRO A 1 77 ? -19.712 17.375 16.136 1.00 59.22 77 PRO A C 1
ATOM 588 O O . PRO A 1 77 ? -20.184 18.300 15.476 1.00 59.22 77 PRO A O 1
ATOM 591 N N . GLU A 1 78 ? -20.376 16.760 17.119 1.00 59.91 78 GLU A N 1
ATOM 592 C CA . GLU A 1 78 ? -21.581 17.319 17.740 1.00 59.91 78 GLU A CA 1
ATOM 593 C C . GLU A 1 78 ? -21.303 18.803 18.036 1.00 59.91 78 GLU A C 1
ATOM 595 O O . GLU A 1 78 ? -20.252 19.102 18.623 1.00 59.91 78 GLU A O 1
ATOM 600 N N . PRO A 1 79 ? -22.156 19.747 17.593 1.00 57.69 79 PRO A N 1
ATOM 601 C CA . PRO A 1 79 ? -21.945 21.149 17.907 1.00 57.69 79 PRO A CA 1
ATOM 602 C C . PRO A 1 79 ? -21.914 21.291 19.430 1.00 57.69 79 PRO A C 1
ATOM 604 O O . PRO A 1 79 ? -22.884 20.981 20.119 1.00 57.69 79 PRO A O 1
ATOM 607 N N . SER A 1 80 ? -20.762 21.711 19.957 1.00 56.62 80 SER A N 1
ATOM 608 C CA . SER A 1 80 ? -20.609 21.996 21.380 1.00 56.62 80 SER A CA 1
ATOM 609 C C . SER A 1 80 ? -21.650 23.048 21.787 1.00 56.62 80 SER A C 1
ATOM 611 O O . SER A 1 80 ? -21.750 24.068 21.093 1.00 56.62 80 SER A O 1
ATOM 613 N N . PRO A 1 81 ? -22.391 22.853 22.895 1.00 62.00 81 PRO A N 1
ATOM 614 C CA . PRO A 1 81 ? -23.398 23.809 23.361 1.00 62.00 81 PRO A CA 1
ATOM 615 C C . PRO A 1 81 ? -22.822 25.192 23.724 1.00 62.00 81 PRO A C 1
ATOM 617 O O . PRO A 1 81 ? -23.585 26.139 23.862 1.00 62.00 81 PRO A O 1
ATOM 620 N N . ASP A 1 82 ? -21.494 25.333 23.811 1.00 57.91 82 ASP A N 1
ATOM 621 C CA . ASP A 1 82 ? -20.799 26.572 24.196 1.00 57.91 82 ASP A CA 1
ATOM 622 C C . ASP A 1 82 ? -20.336 27.448 23.016 1.00 57.91 82 ASP A C 1
ATOM 624 O O . ASP A 1 82 ? -19.421 28.259 23.163 1.00 57.91 82 ASP A O 1
ATOM 628 N N . THR A 1 83 ? -20.934 27.324 21.828 1.00 56.47 83 THR A N 1
ATOM 629 C CA . THR A 1 83 ? -20.644 28.274 20.738 1.00 56.47 83 THR A CA 1
ATOM 630 C C . THR A 1 83 ? -21.624 29.449 20.819 1.00 56.47 83 THR A C 1
ATOM 632 O O . THR A 1 83 ? -22.782 29.272 20.434 1.00 56.47 83 THR A O 1
ATOM 635 N N . PRO A 1 84 ? -21.229 30.651 21.290 1.00 49.78 84 PRO A N 1
ATOM 636 C CA . PRO A 1 84 ? -22.091 31.815 21.172 1.00 49.78 84 PRO A CA 1
ATOM 637 C C . PRO A 1 84 ? -22.264 32.119 19.683 1.00 49.78 84 PRO A C 1
ATOM 639 O O . PRO A 1 84 ? -21.312 32.484 18.988 1.00 49.78 84 PRO A O 1
ATOM 642 N N . VAL A 1 85 ? -23.488 31.928 19.192 1.00 52.78 85 VAL A N 1
ATOM 643 C CA . VAL A 1 85 ? -23.944 32.422 17.892 1.00 52.78 85 VAL A CA 1
ATOM 644 C C . VAL A 1 85 ? -23.683 33.923 17.852 1.00 52.78 85 VAL A C 1
ATOM 646 O O . VAL A 1 85 ? -24.401 34.718 18.448 1.00 52.78 85 VAL A O 1
ATOM 649 N N . SER A 1 86 ? -22.589 34.302 17.198 1.00 48.56 86 SER A N 1
ATOM 650 C CA . SER A 1 86 ? -22.305 35.692 16.875 1.00 48.56 86 SER A CA 1
ATOM 651 C C . SER A 1 86 ? -23.186 36.041 15.684 1.00 48.56 86 SER A C 1
ATOM 653 O O . SER A 1 86 ? -22.867 35.716 14.542 1.00 48.56 86 SER A O 1
ATOM 655 N N . GLU A 1 87 ? -24.344 36.613 15.989 1.00 46.44 87 GLU A N 1
ATOM 656 C CA . GLU A 1 87 ? -25.228 37.272 15.038 1.00 46.44 87 GLU A CA 1
ATOM 657 C C . GLU A 1 87 ? -24.466 38.462 14.436 1.00 46.44 87 GLU A C 1
ATOM 659 O O . GLU A 1 87 ? -24.055 39.379 15.150 1.00 46.44 87 GLU A O 1
ATOM 664 N N . VAL A 1 88 ? -24.191 38.402 13.133 1.00 45.69 88 VAL A N 1
ATOM 665 C CA . VAL A 1 88 ? -23.613 39.517 12.376 1.00 45.69 88 VAL A CA 1
ATOM 666 C C . VAL A 1 88 ? -24.769 40.190 11.643 1.00 45.69 88 VAL A C 1
ATOM 668 O O . VAL A 1 88 ? -25.472 39.524 10.882 1.00 45.69 88 VAL A O 1
ATOM 671 N N . ALA A 1 89 ? -24.968 41.472 11.954 1.00 41.22 89 ALA A N 1
ATOM 672 C CA . ALA A 1 89 ? -25.966 42.370 11.375 1.00 41.22 89 ALA A CA 1
ATOM 673 C C . ALA A 1 89 ? -25.757 42.632 9.876 1.00 41.22 89 ALA A C 1
ATOM 675 O O . ALA A 1 89 ? -24.590 42.567 9.417 1.00 41.22 89 ALA A O 1
#

pLDDT: mean 80.76, std 14.35, range [41.22, 96.44]

Secondary structure (DSSP, 8-state):
---S-HHHHHTHHHHHHHHHS---SSHHHHHHHHHHHHHHHHTTPPPPS-GGGHHHHHTT-EEETTEEESSGGGGS----TT-------

Mean predicted aligned error: 11.27 Å

Sequence (89 aa):
LRTTNPIESTFATVRLRTRVTKGPGSRAAGMAMAYKLIEAAQSRWRAVNAPQLVALVRAGALFHKGKLLERPVDITPEPSPDTPVSEVA